Protein AF-A0A5A7MNZ2-F1 (afdb_monomer_lite)

Radius of gyration: 17.94 Å; chains: 1; bounding box: 43×12×42 Å

Foldseek 3Di:
DWDWDQDPVRDIDIDDDDDPCPDPVSVLQVVLVHPVSSVVVVVVVVVD

InterPro domains:
  IPR015928 Aconitase/3-isopropylmalate dehydratase, swivel [G3DSA:3.20.19.10] (1-45)

pLDDT: mean 94.81, std 7.55, range [53.97, 98.31]

Secondary structure (DSSP, 8-state):
-EEEEEPTTS-EEEEEPPP---SHHHHHHHHTTSHHHHHHHHHHHH--

Sequence (48 aa):
MACTIHYADGSTKDVTLLCRIDTVDEVGYFENGGILHYVLRRLASKAA

Structure (mmCIF, N/CA/C/O backbone):
data_AF-A0A5A7MNZ2-F1
#
_entry.id   AF-A0A5A7MNZ2-F1
#
loop_
_atom_site.group_PDB
_atom_site.id
_atom_site.type_symbol
_atom_site.label_atom_id
_atom_site.label_alt_id
_atom_site.label_comp_id
_atom_site.label_asym_id
_atom_site.label_entity_id
_atom_site.label_seq_id
_atom_site.pdbx_PDB_ins_code
_atom_site.Cartn_x
_atom_site.Cartn_y
_atom_site.Cartn_z
_atom_site.occupancy
_atom_site.B_iso_or_equiv
_atom_site.auth_seq_id
_atom_site.auth_comp_id
_atom_site.auth_asym_id
_atom_site.auth_atom_id
_atom_site.pdbx_PDB_model_num
ATOM 1 N N . MET A 1 1 ? -3.486 6.448 8.084 1.00 77.62 1 MET A N 1
ATOM 2 C CA . MET A 1 1 ? -4.762 6.759 7.398 1.00 77.62 1 MET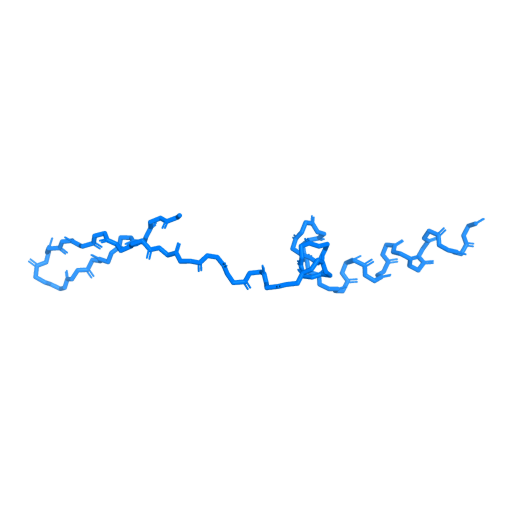 A CA 1
ATOM 3 C C . MET A 1 1 ? -5.896 6.371 8.328 1.00 77.62 1 MET A C 1
ATOM 5 O O . MET A 1 1 ? -5.772 5.332 8.961 1.00 77.62 1 MET A O 1
ATOM 9 N N . ALA A 1 2 ? -6.945 7.180 8.451 1.00 90.38 2 ALA A N 1
ATOM 10 C CA . ALA A 1 2 ? -8.131 6.839 9.236 1.00 90.38 2 ALA A CA 1
ATOM 11 C C . ALA A 1 2 ? -9.313 6.625 8.284 1.00 90.38 2 ALA A C 1
ATOM 13 O O . ALA A 1 2 ? -9.468 7.378 7.325 1.00 90.38 2 ALA A O 1
ATOM 14 N N . CYS A 1 3 ? -10.095 5.577 8.521 1.00 96.25 3 CYS A N 1
ATOM 15 C CA . CYS A 1 3 ? -11.369 5.340 7.854 1.00 96.25 3 CYS A CA 1
ATOM 16 C C . CYS A 1 3 ? -12.490 5.634 8.841 1.00 96.25 3 CYS A C 1
ATOM 18 O O . CYS A 1 3 ? -12.509 5.050 9.926 1.00 96.25 3 CYS A O 1
ATOM 20 N N . THR A 1 4 ? -13.408 6.512 8.453 1.00 97.62 4 THR A N 1
ATOM 21 C CA . THR A 1 4 ? -14.618 6.797 9.220 1.00 97.62 4 THR A CA 1
ATOM 22 C C . THR A 1 4 ? -15.733 5.871 8.750 1.00 97.62 4 THR A C 1
ATOM 24 O O . THR A 1 4 ? -16.127 5.880 7.585 1.00 97.62 4 THR A O 1
ATOM 27 N N . ILE A 1 5 ? -16.239 5.051 9.666 1.00 97.50 5 ILE A N 1
ATOM 28 C CA . ILE A 1 5 ? -17.376 4.158 9.448 1.00 97.50 5 ILE A CA 1
ATOM 29 C C . ILE A 1 5 ? -18.632 4.878 9.932 1.00 97.50 5 ILE A C 1
ATOM 31 O O . ILE A 1 5 ? -18.695 5.254 11.101 1.00 97.50 5 ILE A O 1
ATOM 35 N N . HIS A 1 6 ? -19.624 5.040 9.057 1.00 98.06 6 HIS A N 1
ATOM 36 C CA . HIS A 1 6 ? -20.947 5.567 9.400 1.00 98.06 6 HIS A CA 1
ATOM 37 C C . HIS A 1 6 ? -21.929 4.407 9.590 1.00 98.06 6 HIS A C 1
ATOM 39 O O . HIS A 1 6 ? -22.106 3.591 8.684 1.00 98.06 6 HIS A O 1
ATOM 45 N N . TYR A 1 7 ? -22.561 4.326 10.759 1.00 97.94 7 TYR A N 1
ATOM 46 C CA . TYR A 1 7 ? -23.539 3.288 11.080 1.00 97.94 7 TYR A CA 1
ATOM 47 C C . TYR A 1 7 ? -24.972 3.765 10.819 1.00 97.94 7 TYR A C 1
ATOM 49 O O . TYR A 1 7 ? -25.257 4.961 10.762 1.00 97.94 7 TYR A O 1
ATOM 57 N N . ALA A 1 8 ? -25.898 2.814 10.674 1.00 97.88 8 ALA A N 1
ATOM 58 C CA . ALA A 1 8 ? -27.312 3.102 10.417 1.00 97.88 8 ALA A CA 1
ATOM 59 C C . ALA A 1 8 ? -28.014 3.823 11.583 1.00 97.88 8 ALA A C 1
ATOM 61 O O . ALA A 1 8 ? -29.024 4.487 11.369 1.00 97.88 8 ALA A O 1
ATOM 62 N N . ASP A 1 9 ? -27.477 3.713 12.801 1.00 97.31 9 ASP A N 1
ATOM 63 C CA . ASP A 1 9 ? -27.953 4.436 13.985 1.00 97.31 9 ASP A CA 1
ATOM 64 C C . ASP A 1 9 ? -27.442 5.890 14.058 1.00 97.31 9 ASP A C 1
ATOM 66 O O . ASP A 1 9 ? -27.755 6.610 15.004 1.00 97.31 9 ASP A O 1
ATOM 70 N N . GLY A 1 10 ? -26.667 6.331 13.061 1.00 97.44 10 GLY A N 1
ATOM 71 C CA . GLY A 1 10 ? -26.084 7.669 12.988 1.00 97.44 10 GLY A CA 1
ATOM 72 C C . GLY A 1 10 ? -24.767 7.826 13.749 1.00 97.44 10 GLY A C 1
ATOM 73 O O . GLY A 1 10 ? -24.158 8.893 13.678 1.00 97.44 10 GLY A O 1
ATOM 74 N N . SER A 1 11 ? -24.293 6.791 14.446 1.00 97.94 11 SER A N 1
ATOM 75 C CA . SER A 1 11 ? -22.979 6.818 15.085 1.00 97.94 11 SER A CA 1
ATOM 76 C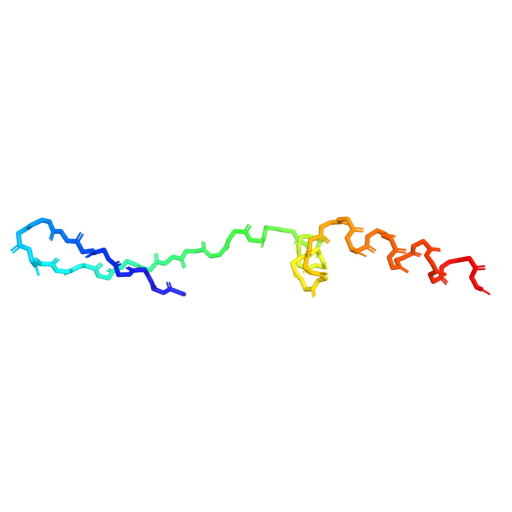 C . SER A 1 11 ? -21.845 6.717 14.061 1.00 97.94 11 SER A C 1
ATOM 78 O O . SER A 1 11 ? -22.015 6.231 12.935 1.00 97.94 11 SER A O 1
ATOM 80 N N . THR A 1 12 ? -20.657 7.177 14.459 1.00 98.31 12 THR A N 1
ATOM 81 C CA . THR A 1 12 ? -19.442 7.082 13.647 1.00 98.31 12 THR A CA 1
ATOM 82 C C . THR A 1 12 ? -18.297 6.466 14.427 1.00 98.31 12 THR A C 1
ATOM 84 O O . THR A 1 12 ? -18.143 6.715 15.624 1.00 98.31 12 THR A O 1
ATOM 87 N N . LYS A 1 13 ? -17.451 5.700 13.738 1.00 97.50 13 LYS A N 1
ATOM 88 C CA . LYS A 1 13 ? -16.222 5.147 14.308 1.00 97.50 13 LYS A CA 1
ATOM 89 C C . LYS A 1 13 ? -15.046 5.388 13.384 1.00 97.50 13 LYS A C 1
ATOM 91 O O . LYS A 1 13 ? -15.082 4.969 12.231 1.00 97.50 13 LYS A O 1
ATOM 96 N N . ASP A 1 14 ? -13.981 5.954 13.932 1.00 97.69 14 ASP A N 1
ATOM 97 C CA . ASP A 1 14 ? -12.706 6.042 13.235 1.00 97.69 14 ASP A CA 1
ATOM 98 C C . ASP A 1 14 ? -11.864 4.794 13.498 1.00 97.69 14 ASP A C 1
ATOM 100 O O . ASP A 1 14 ? -11.710 4.335 14.634 1.00 97.69 14 ASP A O 1
ATOM 104 N N . VAL A 1 15 ? -11.317 4.230 12.423 1.00 97.25 15 VAL A N 1
ATOM 105 C CA . VAL A 1 15 ? -10.422 3.074 12.468 1.00 97.25 15 VAL A CA 1
ATOM 106 C C . VAL A 1 15 ? -9.125 3.415 11.751 1.00 97.25 15 VAL A C 1
ATOM 108 O O . VAL A 1 15 ? -9.123 3.824 10.588 1.00 97.25 15 VAL A O 1
ATOM 111 N N . THR A 1 16 ? -8.003 3.217 12.438 1.00 97.06 16 THR A N 1
ATOM 112 C CA . THR A 1 16 ? -6.676 3.352 11.837 1.00 97.06 16 THR A CA 1
ATOM 113 C C . THR A 1 16 ? -6.450 2.239 10.818 1.00 97.06 16 THR A C 1
ATOM 115 O O . THR A 1 16 ? -6.523 1.057 11.147 1.00 97.06 16 THR A O 1
ATOM 118 N N . LEU A 1 17 ? -6.143 2.622 9.581 1.00 96.56 17 LEU A N 1
ATOM 119 C CA . LEU A 1 17 ? -5.786 1.711 8.502 1.00 96.56 17 LEU A CA 1
ATOM 120 C C . LEU A 1 17 ? -4.270 1.577 8.368 1.00 96.56 17 LEU A C 1
ATOM 122 O O . LEU A 1 17 ? -3.536 2.571 8.431 1.00 96.56 17 LEU A O 1
ATOM 126 N N . LEU A 1 18 ? -3.834 0.352 8.082 1.00 95.62 18 LEU A N 1
ATOM 127 C CA . LEU A 1 18 ? -2.493 0.051 7.597 1.00 95.62 18 LEU A CA 1
ATOM 128 C C . LEU A 1 18 ? -2.494 0.080 6.064 1.00 95.62 18 LEU A C 1
ATOM 130 O O . LEU A 1 18 ? -3.283 -0.621 5.431 1.00 95.62 18 LEU A O 1
ATOM 134 N N . CYS A 1 19 ? -1.610 0.881 5.470 1.00 94.38 19 CYS A N 1
ATOM 135 C CA . CYS A 1 19 ? -1.388 0.849 4.027 1.00 94.38 19 CYS A CA 1
ATOM 136 C C . CYS A 1 19 ? -0.641 -0.440 3.657 1.00 94.38 19 CYS A C 1
ATOM 138 O O . CYS A 1 19 ? 0.403 -0.718 4.241 1.00 94.38 19 CYS A O 1
ATOM 140 N N . ARG A 1 20 ? -1.178 -1.218 2.711 1.00 96.62 20 ARG A N 1
ATOM 141 C CA . ARG A 1 20 ? -0.629 -2.510 2.260 1.00 96.62 20 ARG A CA 1
ATOM 142 C C . ARG A 1 20 ? 0.064 -2.376 0.908 1.00 96.62 20 ARG A C 1
ATOM 144 O O . ARG A 1 20 ? -0.346 -2.975 -0.078 1.00 96.62 20 ARG A O 1
ATOM 151 N N . ILE A 1 21 ? 1.064 -1.505 0.878 1.00 96.81 21 ILE A N 1
ATOM 152 C CA . ILE A 1 21 ? 2.083 -1.475 -0.169 1.00 96.81 21 ILE A CA 1
ATOM 153 C C . ILE A 1 21 ? 3.278 -2.178 0.464 1.00 96.81 21 ILE A C 1
ATOM 155 O O . ILE A 1 21 ? 4.026 -1.577 1.234 1.00 96.81 21 ILE A O 1
ATOM 159 N N . ASP A 1 22 ? 3.352 -3.485 0.248 1.00 97.88 22 ASP A N 1
ATOM 160 C CA . ASP A 1 22 ? 4.199 -4.388 1.023 1.00 97.88 22 ASP A CA 1
ATOM 161 C C . ASP A 1 22 ? 5.601 -4.524 0.401 1.00 97.88 22 ASP A C 1
ATOM 163 O O . ASP A 1 22 ? 6.540 -4.969 1.064 1.00 97.88 22 ASP A O 1
ATOM 167 N N . THR A 1 23 ? 5.767 -4.119 -0.862 1.00 97.81 23 THR A N 1
ATOM 168 C CA . THR A 1 23 ? 7.031 -4.206 -1.606 1.00 97.81 23 THR A CA 1
ATOM 169 C C . THR A 1 23 ? 7.439 -2.881 -2.252 1.00 97.81 23 THR A C 1
ATOM 171 O O . THR A 1 23 ? 6.616 -2.010 -2.534 1.00 97.81 23 THR A O 1
ATOM 174 N N . VAL A 1 24 ? 8.737 -2.739 -2.543 1.00 96.94 24 VAL A N 1
ATOM 175 C CA . VAL A 1 24 ? 9.282 -1.568 -3.257 1.00 96.94 24 VAL A CA 1
ATOM 176 C C . VAL A 1 24 ? 8.700 -1.449 -4.671 1.00 96.94 24 VAL A C 1
ATOM 178 O O . VAL A 1 24 ? 8.433 -0.342 -5.135 1.00 96.94 24 VAL A O 1
ATOM 181 N N . ASP A 1 25 ? 8.451 -2.576 -5.342 1.00 96.94 25 ASP A N 1
ATOM 182 C CA . ASP A 1 25 ? 7.838 -2.579 -6.672 1.00 96.94 25 ASP A CA 1
ATOM 183 C C . ASP A 1 25 ? 6.414 -1.999 -6.639 1.00 96.94 25 ASP A C 1
ATOM 185 O O . ASP A 1 25 ? 6.054 -1.187 -7.493 1.00 96.94 25 ASP A O 1
ATOM 189 N N . GLU A 1 26 ? 5.620 -2.342 -5.618 1.00 97.88 26 GLU A N 1
ATOM 190 C CA . GLU A 1 26 ? 4.263 -1.813 -5.442 1.00 97.88 26 GLU A CA 1
ATOM 191 C C . GLU A 1 26 ? 4.241 -0.305 -5.164 1.00 97.88 26 GLU A C 1
ATOM 193 O O . GLU A 1 26 ? 3.317 0.366 -5.626 1.00 97.88 26 GLU A O 1
ATOM 198 N N . VAL A 1 27 ? 5.260 0.251 -4.489 1.00 97.25 27 VAL A N 1
ATOM 199 C CA . VAL A 1 27 ? 5.424 1.714 -4.361 1.00 97.25 27 VAL A CA 1
ATOM 200 C C . VAL A 1 27 ? 5.534 2.333 -5.752 1.00 97.25 27 VAL A C 1
ATOM 202 O O . VAL A 1 27 ? 4.769 3.235 -6.092 1.00 97.25 27 VAL A O 1
ATOM 205 N N . GLY A 1 28 ? 6.413 1.783 -6.596 1.00 96.75 28 GLY A N 1
ATOM 206 C CA . GLY A 1 28 ? 6.594 2.253 -7.968 1.00 96.75 28 GLY A CA 1
ATOM 207 C C . GLY A 1 28 ? 5.322 2.130 -8.809 1.00 96.75 28 GLY A C 1
ATOM 208 O O . GLY A 1 28 ? 5.018 3.019 -9.608 1.00 96.75 28 GLY A O 1
ATOM 209 N N . TYR A 1 29 ? 4.539 1.065 -8.623 1.00 97.62 29 TYR A N 1
ATOM 210 C CA . TYR A 1 29 ? 3.250 0.910 -9.301 1.00 97.62 29 TYR A CA 1
ATOM 211 C C . TYR A 1 29 ? 2.236 1.950 -8.820 1.00 97.62 29 TYR A C 1
ATOM 213 O O . TYR A 1 29 ? 1.573 2.568 -9.654 1.00 97.62 29 TYR A O 1
ATOM 221 N N . PHE A 1 30 ? 2.126 2.167 -7.507 1.00 97.62 30 PHE A N 1
ATOM 222 C CA . PHE A 1 30 ? 1.206 3.133 -6.908 1.00 97.62 30 PHE A CA 1
ATOM 223 C C . PHE A 1 30 ? 1.500 4.562 -7.378 1.00 97.62 30 PHE A C 1
ATOM 225 O O . PHE A 1 30 ? 0.605 5.232 -7.892 1.00 97.62 30 PHE A O 1
ATOM 232 N N . GLU A 1 31 ? 2.760 4.994 -7.312 1.00 96.62 31 GLU A N 1
ATOM 233 C CA . GLU A 1 31 ? 3.198 6.324 -7.763 1.00 96.62 31 GLU A CA 1
ATOM 234 C C . GLU A 1 31 ? 2.944 6.557 -9.257 1.00 96.62 31 GLU A C 1
ATOM 236 O O . GLU A 1 31 ? 2.694 7.679 -9.697 1.00 96.62 31 GLU A O 1
ATOM 241 N N . ASN A 1 32 ? 2.967 5.488 -10.055 1.00 97.00 32 ASN A N 1
ATOM 242 C CA . ASN A 1 32 ? 2.697 5.568 -11.483 1.00 97.00 32 ASN A CA 1
ATOM 243 C C . ASN A 1 32 ? 1.206 5.490 -11.839 1.00 97.00 32 ASN A C 1
ATOM 245 O O . ASN A 1 32 ? 0.878 5.617 -13.023 1.00 97.00 32 ASN A O 1
ATOM 249 N N . GLY A 1 33 ? 0.309 5.324 -10.864 1.00 96.12 33 GLY A N 1
ATOM 250 C CA . GLY A 1 33 ? -1.125 5.154 -11.104 1.00 96.12 33 GLY A CA 1
ATOM 251 C C . GLY A 1 33 ? -1.485 3.758 -11.620 1.00 96.12 33 GLY A C 1
ATOM 252 O O . GLY A 1 33 ? -2.431 3.603 -12.392 1.00 96.12 33 GLY A O 1
ATOM 253 N N . GLY A 1 34 ? -0.703 2.742 -11.254 1.00 97.38 34 GLY A N 1
ATOM 254 C CA . GLY A 1 34 ? -0.928 1.330 -11.561 1.00 97.38 34 GLY A CA 1
ATOM 255 C C . GLY A 1 34 ? 0.210 0.662 -12.339 1.00 97.38 34 GLY A C 1
ATOM 256 O O . GLY A 1 34 ? 1.011 1.310 -13.019 1.00 97.38 34 GLY A O 1
ATOM 257 N N . ILE A 1 35 ? 0.240 -0.676 -12.281 1.00 97.62 35 ILE A N 1
ATOM 258 C CA . ILE A 1 35 ? 1.283 -1.504 -12.910 1.00 97.62 35 ILE A CA 1
ATOM 259 C C . ILE A 1 35 ? 1.372 -1.300 -14.430 1.00 97.62 35 ILE A C 1
ATOM 261 O O . ILE A 1 35 ? 2.471 -1.238 -14.977 1.00 97.62 35 ILE A O 1
ATOM 265 N N . LEU A 1 36 ? 0.237 -1.132 -15.121 1.00 97.88 36 LEU A N 1
ATOM 266 C CA . LEU A 1 36 ? 0.222 -0.942 -16.575 1.00 97.88 36 LEU A CA 1
ATOM 267 C C . LEU A 1 36 ? 0.964 0.338 -16.982 1.00 97.88 36 LEU A C 1
ATOM 269 O O . LEU A 1 36 ? 1.819 0.304 -17.865 1.00 97.88 36 LEU A O 1
ATOM 273 N N . HIS A 1 37 ? 0.688 1.453 -16.304 1.00 97.69 37 HIS A N 1
ATOM 274 C CA . HIS A 1 37 ? 1.352 2.728 -16.568 1.00 97.69 37 HIS A CA 1
ATOM 275 C C . HIS A 1 37 ? 2.852 2.657 -16.274 1.00 97.69 37 HIS A C 1
ATOM 277 O O . HIS A 1 37 ? 3.654 3.116 -17.088 1.00 97.69 37 HIS A O 1
ATOM 283 N N . TYR A 1 38 ? 3.228 2.039 -15.149 1.00 97.19 38 TYR A N 1
ATOM 284 C CA . TYR A 1 38 ? 4.627 1.805 -14.790 1.00 97.19 38 TYR A CA 1
ATOM 285 C C . TYR A 1 38 ? 5.376 1.048 -15.900 1.00 97.19 38 TYR A C 1
ATOM 287 O O . TYR A 1 38 ? 6.442 1.477 -16.345 1.00 97.19 38 TYR A O 1
ATOM 295 N N . VAL A 1 39 ? 4.796 -0.047 -16.404 1.00 96.94 39 VAL A N 1
ATOM 296 C CA . VAL A 1 39 ? 5.416 -0.869 -17.452 1.00 96.94 39 VAL A CA 1
ATOM 297 C C . VAL A 1 39 ? 5.507 -0.119 -18.779 1.00 96.94 39 VAL A C 1
ATOM 299 O O . VAL A 1 39 ? 6.582 -0.099 -19.375 1.00 96.94 39 VAL A O 1
ATOM 302 N N . LEU A 1 40 ? 4.424 0.516 -19.240 1.00 97.38 40 LEU A N 1
ATOM 303 C CA . LEU A 1 40 ? 4.413 1.223 -20.526 1.00 97.38 40 LEU A CA 1
ATOM 304 C C . LEU A 1 40 ? 5.430 2.368 -20.557 1.00 97.38 40 LEU A C 1
ATOM 306 O O . LEU A 1 40 ? 6.187 2.482 -21.519 1.00 97.38 40 LEU A O 1
ATOM 310 N N . ARG A 1 41 ? 5.511 3.167 -19.485 1.00 95.81 41 ARG A N 1
ATOM 311 C CA . ARG A 1 41 ? 6.513 4.239 -19.357 1.00 95.81 41 ARG A CA 1
ATOM 312 C C . ARG A 1 41 ? 7.936 3.683 -19.375 1.00 95.81 41 ARG A C 1
ATOM 314 O O . ARG A 1 41 ? 8.786 4.224 -20.075 1.00 95.81 41 ARG A O 1
ATOM 321 N N . ARG A 1 42 ? 8.183 2.572 -18.672 1.00 94.38 42 ARG A N 1
ATOM 322 C CA . ARG A 1 42 ? 9.496 1.906 -18.642 1.00 94.38 42 ARG A CA 1
ATOM 323 C C . ARG A 1 42 ? 9.897 1.306 -19.992 1.00 94.38 42 ARG A C 1
ATOM 325 O O . ARG A 1 42 ? 11.077 1.287 -20.325 1.00 94.38 42 ARG A O 1
ATOM 332 N N . LEU A 1 43 ? 8.946 0.770 -20.756 1.00 96.19 43 LEU A N 1
ATOM 333 C CA . LEU A 1 43 ? 9.208 0.264 -22.106 1.00 96.19 43 LEU A CA 1
ATOM 334 C C . LEU A 1 43 ? 9.502 1.412 -23.074 1.00 96.19 43 LEU A C 1
ATOM 336 O O . LEU A 1 43 ? 10.477 1.333 -23.814 1.00 96.19 43 LEU A O 1
ATOM 340 N N . ALA A 1 44 ? 8.722 2.493 -23.011 1.0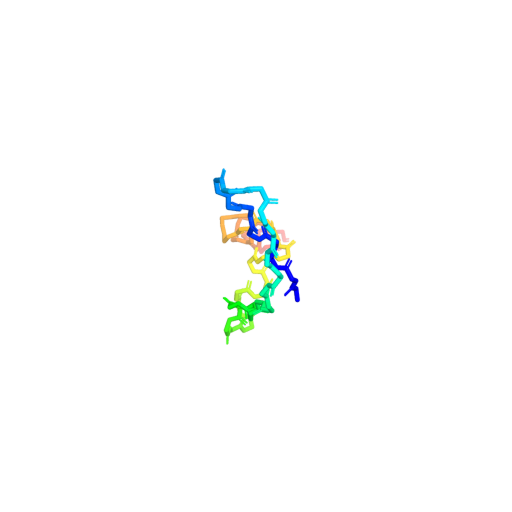0 94.88 44 ALA A N 1
ATOM 341 C CA . ALA A 1 44 ? 8.956 3.687 -23.817 1.00 94.88 44 ALA A CA 1
ATOM 342 C C . ALA A 1 44 ? 10.333 4.310 -23.531 1.00 94.88 44 ALA A C 1
ATOM 344 O O . ALA A 1 44 ? 11.042 4.667 -24.464 1.00 94.88 44 ALA A O 1
ATOM 345 N N . SER A 1 45 ? 10.754 4.372 -22.261 1.00 93.25 45 SER A N 1
ATOM 346 C CA . SER A 1 45 ? 12.068 4.908 -21.883 1.00 93.25 45 SER A CA 1
ATOM 347 C C . SER A 1 45 ? 13.246 4.011 -22.272 1.00 93.25 45 SER A C 1
ATOM 349 O O . SER A 1 45 ? 14.363 4.499 -22.347 1.00 93.25 45 SER A O 1
ATOM 351 N N . LYS A 1 46 ? 13.030 2.701 -22.455 1.00 86.19 46 LYS A N 1
ATOM 352 C CA . LYS A 1 46 ? 14.065 1.753 -22.912 1.00 86.19 46 LYS A CA 1
ATOM 353 C C . LYS A 1 46 ? 14.211 1.705 -24.434 1.00 86.19 46 LYS A C 1
ATOM 355 O O . LYS A 1 46 ? 15.207 1.182 -24.918 1.00 86.19 46 LYS A O 1
ATOM 360 N N . ALA A 1 47 ? 13.184 2.138 -25.161 1.00 73.94 47 ALA A N 1
ATOM 361 C CA . ALA A 1 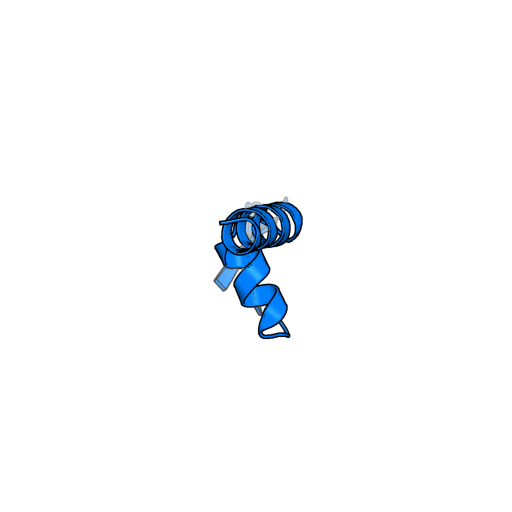47 ? 13.163 2.155 -2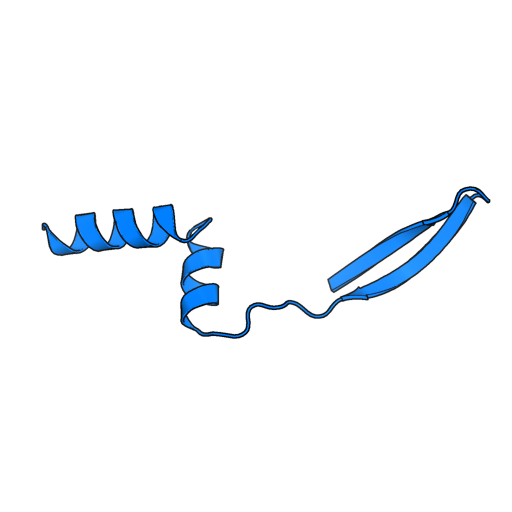6.620 1.00 73.94 47 ALA A CA 1
ATOM 362 C C . ALA A 1 47 ? 13.791 3.430 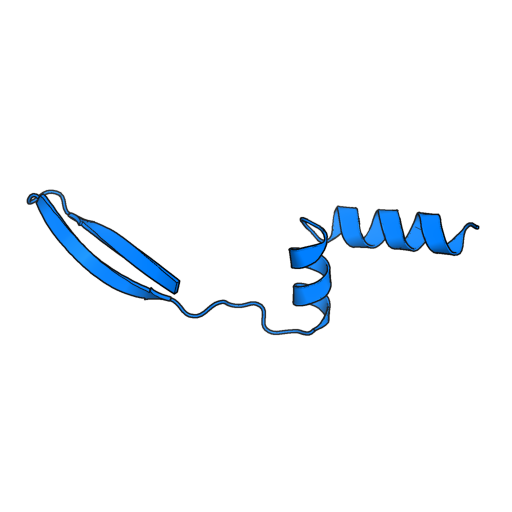-27.219 1.00 73.94 47 ALA A C 1
ATOM 364 O O . ALA A 1 47 ? 13.929 3.506 -28.439 1.00 73.94 47 ALA A O 1
ATOM 365 N N . ALA A 1 48 ? 14.139 4.406 -26.374 1.00 53.97 48 ALA A N 1
ATOM 366 C CA . ALA A 1 48 ? 14.914 5.601 -26.705 1.00 53.97 48 ALA A CA 1
ATOM 367 C C . ALA A 1 48 ? 16.398 5.380 -26.383 1.00 53.97 48 ALA A C 1
ATOM 369 O O . ALA A 1 48 ? 17.235 5.928 -27.132 1.00 53.97 48 ALA A O 1
#

Organism: NCBI:txid1236966